Protein 4CHJ (pdb70)

Radius of gyration: 13.92 Å; Cα contacts (8 Å, |Δi|>4): 219; chains: 1; bounding box: 32×35×33 Å

Structure (mmCIF, N/CA/C/O backbone):
data_4CHJ
#
_entry.id   4CHJ
#
_cell.length_a   99.480
_cell.length_b   99.480
_cell.length_c   60.870
_cell.angle_alpha   90.00
_cell.angle_beta   90.00
_cell.angle_gamma   90.00
#
_symmetry.space_group_name_H-M   'I 41 2 2'
#
loop_
_entity.id
_entity.type
_entity.pdbx_description
1 polymer 'IMC SUB-COMPARTMENT PROTEIN ISP3'
2 water water
#
loop_
_atom_site.group_PDB
_atom_site.id
_atom_site.type_symbol
_atom_site.label_atom_id
_atom_site.label_alt_id
_atom_site.label_comp_id
_atom_site.label_asym_id
_atom_site.label_entity_id
_atom_site.label_seq_id
_atom_site.pdbx_PDB_ins_code
_atom_site.Cartn_x
_atom_site.Cartn_y
_atom_site.Cartn_z
_atom_site.occupancy
_atom_site.B_iso_or_equiv
_atom_site.auth_seq_id
_atom_site.auth_comp_id
_atom_site.auth_asym_id
_atom_site.auth_atom_id
_atom_site.pdbx_PDB_model_num
ATOM 1 N N . ALA A 1 12 ? -16.372 18.986 -22.070 1.00 71.05 15 ALA A N 1
ATOM 2 C CA . ALA A 1 12 ? -15.074 19.607 -21.836 1.00 77.48 15 ALA A CA 1
ATOM 3 C C . ALA A 1 12 ? -14.042 18.591 -21.367 1.00 74.44 15 ALA A C 1
ATOM 4 O O . ALA A 1 12 ? -14.332 17.717 -20.564 1.00 71.58 15 ALA A O 1
ATOM 6 N N . ASP A 1 13 ? -12.825 18.734 -21.864 1.00 68.34 16 ASP A N 1
ATOM 7 C CA . ASP A 1 13 ? -11.786 17.759 -21.620 1.00 66.38 16 ASP A CA 1
ATOM 8 C C . ASP A 1 13 ? -11.411 17.651 -20.164 1.00 65.18 16 ASP A C 1
ATOM 9 O O . ASP A 1 13 ? -11.362 18.637 -19.448 1.00 64.88 16 ASP A O 1
ATOM 14 N N . LEU A 1 14 ? -11.147 16.426 -19.739 1.00 67.70 17 LEU A N 1
ATOM 15 C CA . LEU A 1 14 ? -10.459 16.165 -18.500 1.00 63.06 17 LEU A CA 1
ATOM 16 C C . LEU A 1 14 ? -9.021 16.596 -18.702 1.00 70.07 17 LEU A C 1
ATOM 17 O O . LEU A 1 14 ? -8.470 16.424 -19.781 1.00 63.03 17 LEU A O 1
ATOM 22 N N . GLU A 1 15 ? -8.405 17.140 -17.665 1.00 77.23 18 GLU A N 1
ATOM 23 C CA . GLU A 1 15 ? -6.997 17.488 -17.739 1.00 84.60 18 GLU A CA 1
ATOM 24 C C . GLU A 1 15 ? -6.205 16.560 -16.835 1.00 76.85 18 GLU A C 1
ATOM 25 O O . GLU A 1 15 ? -6.539 16.365 -15.674 1.00 71.93 18 GLU A O 1
ATOM 31 N N . ILE A 1 16 ? -5.165 15.964 -17.394 1.00 74.74 19 ILE A N 1
ATOM 32 C CA . ILE A 1 16 ? -4.469 14.902 -16.729 1.00 78.86 19 ILE A CA 1
ATOM 33 C C . ILE A 1 16 ? -3.249 15.507 -16.062 1.00 72.70 19 ILE A C 1
ATOM 34 O O . ILE A 1 16 ? -2.610 16.423 -16.607 1.00 54.98 19 ILE A O 1
ATOM 39 N N . GLY A 1 17 ? -2.923 14.978 -14.897 1.00 75.21 20 GLY A N 1
ATOM 40 C CA . GLY A 1 17 ? -1.814 15.454 -14.111 1.00 77.66 20 GLY A CA 1
ATOM 41 C C . GLY A 1 17 ? -0.514 15.052 -14.752 1.00 82.04 20 GLY A C 1
ATOM 42 O O . GLY A 1 17 ? -0.477 14.205 -15.629 1.00 88.52 20 GLY A O 1
ATOM 43 N N . ARG A 1 18 ? 0.561 15.678 -14.311 1.00 95.82 21 ARG A N 1
ATOM 44 C CA . ARG A 1 18 ? 1.881 15.418 -14.847 1.00 96.94 21 ARG A CA 1
ATOM 45 C C . ARG A 1 18 ? 2.195 13.948 -14.621 1.00 93.61 21 ARG A C 1
ATOM 46 O O . ARG A 1 18 ? 2.811 13.299 -15.456 1.00 108.88 21 ARG A O 1
ATOM 54 N N . GLU A 1 19 ? 1.741 13.422 -13.495 1.00 80.85 22 GLU A N 1
ATOM 55 C CA . GLU A 1 19 ? 1.987 12.038 -13.120 1.00 84.85 22 GLU A CA 1
ATOM 56 C C . GLU A 1 19 ? 1.413 11.058 -14.146 1.00 80.27 22 GLU A C 1
ATOM 57 O O . GLU A 1 19 ? 1.948 9.973 -14.342 1.00 60.53 22 GLU A O 1
ATOM 63 N N . GLY A 1 20 ? 0.299 11.420 -14.768 1.00 73.44 23 GLY A N 1
ATOM 64 C CA . GLY A 1 20 ? -0.333 10.528 -15.714 1.00 66.34 23 GLY A CA 1
ATOM 65 C C . GLY A 1 20 ? -1.636 9.977 -15.190 1.00 70.36 23 GLY A C 1
ATOM 66 O O . GLY A 1 20 ? -2.184 10.479 -14.222 1.00 75.95 23 GLY A O 1
ATOM 67 N N . GLU A 1 21 ? -2.158 8.965 -15.861 1.00 62.79 24 GLU A N 1
ATOM 68 C CA . GLU A 1 21 ? -3.483 8.402 -15.506 1.00 59.52 24 GLU A CA 1
ATOM 69 C C . GLU A 1 21 ? -3.346 7.092 -14.775 1.00 58.11 24 GLU A C 1
ATOM 70 O O . GLU A 1 21 ? -4.321 6.573 -14.245 1.00 57.73 24 GLU A O 1
ATOM 76 N N . VAL A 1 22 ? -2.179 6.481 -14.916 1.00 72.37 25 VAL A N 1
ATOM 77 C CA . VAL A 1 22 ? -1.704 5.480 -13.980 1.00 83.72 25 VAL A CA 1
ATOM 78 C C . VAL A 1 22 ? -0.973 6.182 -12.829 1.00 83.13 25 VAL A C 1
ATOM 79 O O . VAL A 1 22 ? -1.602 6.698 -11.900 1.00 97.40 25 VAL A O 1
ATOM 83 N N . ILE A 1 28 ? -15.205 10.273 -9.941 1.00 87.26 31 ILE A N 1
ATOM 84 C CA . ILE A 1 28 ? -16.448 9.644 -10.399 1.00 87.08 31 ILE A CA 1
ATOM 85 C C . ILE A 1 28 ? -17.510 9.710 -9.307 1.00 87.83 31 ILE A C 1
ATOM 86 O O . ILE A 1 28 ? -17.394 9.078 -8.251 1.00 83.43 31 ILE A O 1
ATOM 91 N N . GLN A 1 29 ? -18.524 10.523 -9.551 1.00 92.80 32 GLN A N 1
ATOM 92 C CA . GLN A 1 29 ? -19.738 10.479 -8.770 1.00 88.97 32 GLN A CA 1
ATOM 93 C C . GLN A 1 29 ? -20.887 10.279 -9.735 1.00 89.01 32 GLN A C 1
ATOM 94 O O . GLN A 1 29 ? -21.384 11.229 -10.354 1.00 96.36 32 GLN A O 1
ATOM 100 N N . VAL A 1 30 ? -21.252 9.026 -9.929 1.00 77.26 33 VAL A N 1
ATOM 101 C CA . VAL A 1 30 ? -22.389 8.713 -10.742 1.00 65.75 33 VAL A CA 1
ATOM 102 C C . VAL A 1 30 ? -23.449 8.066 -9.864 1.00 60.45 33 VAL A C 1
ATOM 103 O O . VAL A 1 30 ? -23.126 7.313 -8.933 1.00 54.46 33 VAL A O 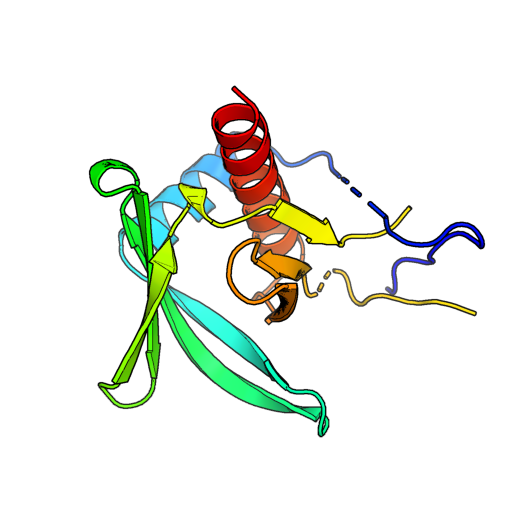1
ATOM 107 N N . SER A 1 31 ? -24.711 8.384 -10.152 1.00 52.63 34 SER A N 1
ATOM 108 C CA . SER A 1 31 ? -25.819 7.884 -9.370 1.00 53.57 34 SER A CA 1
ATOM 109 C C . SER A 1 31 ? -25.911 6.381 -9.549 1.00 53.96 34 SER A C 1
ATOM 110 O O . SER A 1 31 ? -25.527 5.836 -10.604 1.00 55.25 34 SER A O 1
ATOM 113 N N . LYS A 1 32 ? -26.429 5.722 -8.519 1.00 52.58 35 LYS A N 1
ATOM 114 C CA . LYS A 1 32 ? -26.718 4.300 -8.542 1.00 51.73 35 LYS A CA 1
ATOM 115 C C . LYS A 1 32 ? -27.784 3.982 -9.577 1.00 52.62 35 LYS A C 1
ATOM 116 O O . LYS A 1 32 ? -27.728 2.959 -10.236 1.00 51.84 35 LYS A O 1
ATOM 122 N N . GLU A 1 33 ? -28.775 4.851 -9.696 1.00 53.71 36 GLU A N 1
ATOM 123 C CA . GLU A 1 33 ? -29.822 4.650 -10.684 1.00 59.91 36 GLU A CA 1
ATOM 124 C C . GLU A 1 33 ? -29.248 4.690 -12.083 1.00 61.66 36 GLU A C 1
ATOM 125 O O . GLU A 1 33 ? -29.632 3.903 -12.940 1.00 53.12 36 GLU A O 1
ATOM 131 N N . ALA A 1 34 ? -28.338 5.626 -12.313 1.00 56.06 37 ALA A N 1
ATOM 132 C CA . ALA A 1 34 ? -27.693 5.730 -13.606 1.00 56.41 37 ALA A CA 1
ATOM 133 C C . ALA A 1 34 ? -26.867 4.498 -13.909 1.00 50.79 37 ALA A C 1
ATOM 134 O O . ALA A 1 34 ? -26.964 3.945 -14.992 1.00 55.54 37 ALA A O 1
ATOM 136 N N . PHE A 1 35 ? -26.096 4.036 -12.933 1.00 51.68 38 PHE A N 1
ATOM 137 C CA . PHE A 1 35 ? -25.323 2.792 -13.100 1.00 53.61 38 PHE A CA 1
ATOM 138 C C . PHE A 1 35 ? -26.214 1.593 -13.403 1.00 54.83 38 PHE A C 1
ATOM 139 O O . PHE A 1 35 ? -25.881 0.757 -14.266 1.00 54.52 38 PHE A O 1
ATOM 147 N N . ASP A 1 36 ? -27.330 1.490 -12.675 1.00 61.21 39 ASP A N 1
ATOM 148 C CA . ASP A 1 36 ? -28.238 0.342 -12.807 1.00 56.06 39 ASP A CA 1
ATOM 149 C C . ASP A 1 36 ? -28.855 0.290 -14.198 1.00 55.46 39 ASP A C 1
ATOM 150 O O . ASP A 1 36 ? -29.007 -0.795 -14.790 1.00 56.19 39 ASP A O 1
ATOM 155 N N . ASN A 1 37 ? -29.256 1.462 -14.697 1.00 54.52 40 ASN A N 1
ATOM 156 C CA . ASN A 1 37 ? -29.692 1.598 -16.095 1.00 62.67 40 ASN A CA 1
ATOM 157 C C . ASN A 1 37 ? -28.573 1.227 -17.113 1.00 58.03 40 ASN A C 1
ATOM 158 O O . ASN A 1 37 ? -28.749 0.353 -17.960 1.00 58.22 40 ASN A O 1
ATOM 163 N N . TRP A 1 38 ? -27.435 1.907 -17.017 1.00 49.68 41 TRP A N 1
ATOM 164 C CA . TRP A 1 38 ? -26.272 1.525 -17.777 1.00 48.46 41 TRP A CA 1
ATOM 165 C C . TRP A 1 38 ? -26.120 -0.012 -17.763 1.00 49.55 41 TRP A C 1
ATOM 166 O O . TRP A 1 38 ? -26.137 -0.667 -18.823 1.00 47.94 41 TRP A O 1
ATOM 177 N N . MET A 1 39 ? -26.074 -0.599 -16.578 1.00 49.45 42 MET A N 1
ATOM 178 C CA . MET A 1 39 ? -25.783 -2.021 -16.459 1.00 49.93 42 MET A CA 1
ATOM 179 C C . MET A 1 39 ? -26.806 -2.891 -17.181 1.00 49.68 42 MET A C 1
ATOM 180 O O . MET A 1 39 ? -26.452 -3.894 -17.787 1.00 61.85 42 MET A O 1
ATOM 185 N N . ASN A 1 40 ? -28.073 -2.511 -17.106 1.00 59.01 43 ASN A N 1
ATOM 186 C CA . ASN A 1 40 ? -29.147 -3.267 -17.754 1.00 61.43 43 ASN A CA 1
ATOM 187 C C . ASN A 1 40 ? -29.054 -3.236 -19.251 1.00 53.61 43 ASN A C 1
ATOM 188 O O . ASN A 1 40 ? -29.157 -4.270 -19.901 1.00 57.46 43 ASN A O 1
ATOM 193 N N . ARG A 1 41 ? -28.893 -2.034 -19.797 1.00 48.79 44 ARG A N 1
ATOM 194 C CA . ARG A 1 41 ? -28.645 -1.855 -21.232 1.00 52.86 44 ARG A CA 1
ATOM 195 C C . ARG A 1 41 ? -27.521 -2.696 -21.822 1.00 52.49 44 ARG A C 1
ATOM 196 O O . ARG A 1 41 ? -27.701 -3.353 -22.863 1.00 54.57 44 ARG A O 1
ATOM 204 N N . TYR A 1 42 ? -26.362 -2.682 -21.174 1.00 56.60 45 TYR A N 1
ATOM 205 C CA . TYR A 1 42 ? -25.173 -3.331 -21.755 1.00 53.12 45 TYR A CA 1
ATOM 206 C C . TYR A 1 42 ? -25.118 -4.826 -21.469 1.00 56.86 45 TYR A C 1
ATOM 207 O O . TYR A 1 42 ? -24.520 -5.591 -22.235 1.00 59.52 45 TYR A O 1
ATOM 216 N N . GLU A 1 43 ? -25.785 -5.254 -20.399 1.00 59.45 46 GLU A N 1
ATOM 217 C CA . GLU A 1 43 ? -26.060 -6.680 -20.203 1.00 60.98 46 GLU A CA 1
ATOM 218 C C . GLU A 1 43 ? -26.959 -7.194 -21.327 1.00 58.32 46 GLU A C 1
ATOM 219 O O . GLU A 1 43 ? -26.785 -8.320 -21.815 1.00 54.18 46 GLU A O 1
ATOM 225 N N . ALA A 1 44 ? -27.894 -6.346 -21.760 1.00 56.00 47 ALA A N 1
ATOM 226 C CA . ALA A 1 44 ? -28.714 -6.635 -22.939 1.00 58.64 47 ALA A CA 1
ATOM 227 C C . ALA A 1 44 ? -27.891 -6.551 -24.224 1.00 60.12 47 ALA A C 1
ATOM 228 O O . ALA A 1 44 ? -28.184 -7.226 -25.207 1.00 61.98 47 ALA A O 1
ATOM 230 N N . GLY A 1 45 ? -26.864 -5.717 -24.215 1.00 61.45 48 GLY A N 1
ATOM 231 C CA . GLY A 1 45 ? -26.150 -5.408 -25.435 1.00 58.84 48 GLY A CA 1
ATOM 232 C C . GLY A 1 45 ? -26.530 -4.032 -25.905 1.00 59.82 48 GLY A C 1
ATOM 233 O O . GLY A 1 45 ? -27.690 -3.758 -26.189 1.00 67.02 48 GLY A O 1
ATOM 234 N N . ASP A 1 46 ? -25.561 -3.135 -25.949 1.00 62.74 49 ASP A N 1
ATOM 235 C CA . ASP A 1 46 ? -25.838 -1.779 -26.409 1.00 62.26 49 ASP A CA 1
ATOM 236 C C . ASP A 1 46 ? -24.597 -1.194 -27.095 1.00 62.43 49 ASP A C 1
ATOM 237 O O . ASP A 1 46 ? -23.505 -1.766 -27.028 1.00 57.58 49 ASP A O 1
ATOM 242 N N . THR A 1 47 ? -24.809 -0.082 -27.791 1.00 66.87 50 THR A N 1
ATOM 243 C CA . THR A 1 47 ? -23.900 0.424 -28.797 1.00 63.58 50 THR A CA 1
ATOM 244 C C . THR A 1 47 ? -22.857 1.343 -28.146 1.00 67.36 50 THR A C 1
ATOM 245 O O . THR A 1 47 ? -23.183 2.098 -27.215 1.00 63.08 50 THR A O 1
ATOM 249 N N . MET A 1 48 ? -21.597 1.203 -28.584 1.00 53.99 51 MET A N 1
ATOM 250 C CA . MET A 1 48 ? -20.525 2.156 -28.276 1.00 53.55 51 MET A CA 1
ATOM 251 C C . MET A 1 48 ? -19.509 2.172 -29.432 1.00 54.65 51 MET A C 1
ATOM 252 O O . MET A 1 48 ? -19.763 1.592 -30.496 1.00 53.86 51 MET A O 1
ATOM 257 N N . GLU A 1 49 ? -18.394 2.873 -29.243 1.00 52.56 52 GLU A N 1
ATOM 258 C CA . GLU A 1 49 ? -17.328 2.931 -30.259 1.00 48.19 52 GLU A CA 1
ATOM 259 C C . GLU A 1 49 ? -15.996 2.505 -29.690 1.00 50.44 52 GLU A C 1
ATOM 260 O O . GLU A 1 49 ? -15.614 2.928 -28.602 1.00 49.73 52 GLU A O 1
ATOM 266 N N . VAL A 1 50 ? -15.237 1.764 -30.486 1.00 53.83 53 VAL A N 1
ATOM 267 C CA . VAL A 1 50 ? -13.868 1.436 -30.138 1.00 48.28 53 VAL A CA 1
ATOM 268 C C . VAL A 1 50 ? -12.917 2.356 -30.894 1.00 53.46 53 VAL A C 1
ATOM 269 O O . VAL A 1 50 ? -12.937 2.409 -32.118 1.00 50.98 53 VAL A O 1
ATOM 273 N N . LEU A 1 51 ? -12.100 3.092 -30.149 1.00 50.32 54 LEU A N 1
ATOM 274 C CA . LEU A 1 51 ? -11.080 3.960 -30.723 1.00 52.27 54 LEU A CA 1
ATOM 275 C C . LEU A 1 51 ? -9.859 3.185 -31.192 1.00 45.39 54 LEU A C 1
ATOM 276 O O . LEU A 1 51 ? -9.510 2.160 -30.617 1.00 45.90 54 LEU A O 1
ATOM 281 N N . PHE A 1 52 ? -9.196 3.697 -32.219 1.00 43.89 55 PHE A N 1
ATOM 282 C CA . PHE A 1 52 ? -7.981 3.075 -32.723 1.00 36.74 55 PHE A CA 1
ATOM 283 C C . PHE A 1 52 ? -6.857 4.091 -32.814 1.00 33.24 55 PHE A C 1
ATOM 284 O O . PHE A 1 52 ? -7.094 5.276 -33.001 1.00 35.87 55 PHE A O 1
ATOM 292 N N . PRO A 1 53 ? -5.626 3.602 -32.787 1.00 36.07 56 PRO A N 1
ATOM 293 C CA . PRO A 1 53 ? -4.441 4.463 -32.755 1.00 37.06 56 PRO A CA 1
ATOM 294 C C . PRO A 1 53 ? -4.341 5.382 -33.970 1.00 37.05 56 PRO A C 1
ATOM 295 O O . PRO A 1 53 ? -3.909 6.518 -33.818 1.00 45.47 56 PRO A O 1
ATOM 299 N N . ASP A 1 54 ? -4.727 4.905 -35.147 1.00 38.78 57 ASP A N 1
ATOM 300 C CA . ASP A 1 54 ? -4.705 5.734 -36.352 1.00 39.34 57 ASP A CA 1
ATOM 301 C C . ASP A 1 54 ? -5.796 6.803 -36.294 1.00 42.19 57 ASP A C 1
ATOM 302 O O . ASP A 1 54 ? -5.851 7.700 -37.125 1.00 36.52 57 ASP A O 1
ATOM 307 N N . GLY A 1 55 ? -6.665 6.679 -35.299 1.00 44.88 58 GLY A N 1
ATOM 308 C CA . GLY A 1 55 ? -7.677 7.675 -35.010 1.00 40.48 58 GLY A CA 1
ATOM 309 C C . GLY A 1 55 ? -9.051 7.461 -35.597 1.00 41.00 58 GLY A C 1
ATOM 310 O O . GLY A 1 55 ? -9.953 8.249 -35.354 1.00 40.99 58 GLY A O 1
ATOM 311 N N . HIS A 1 56 ? -9.219 6.397 -36.365 1.00 39.73 59 HIS A N 1
ATOM 312 C CA . HIS A 1 56 ? -10.548 5.973 -36.773 1.00 42.92 59 HIS A CA 1
ATOM 313 C C . HIS A 1 56 ? -11.229 5.142 -35.680 1.00 43.82 59 HIS A C 1
ATOM 314 O O . HIS A 1 56 ? -10.576 4.633 -34.777 1.00 41.34 59 HIS A O 1
ATOM 321 N N . ARG A 1 57 ? -12.547 5.033 -35.769 1.00 46.64 60 ARG A N 1
ATOM 322 C CA . ARG A 1 57 ? -13.347 4.284 -34.840 1.00 52.91 60 ARG A CA 1
ATOM 323 C C . ARG A 1 57 ? -14.222 3.312 -35.573 1.00 51.27 60 ARG A C 1
ATOM 324 O O . ARG A 1 57 ? -14.418 3.430 -36.780 1.00 45.37 60 ARG A O 1
ATOM 332 N N . ILE A 1 58 ? -14.748 2.352 -34.827 1.00 47.55 61 ILE A N 1
ATOM 333 C CA . ILE A 1 58 ? -15.794 1.489 -35.310 1.00 55.32 61 ILE A CA 1
ATOM 334 C C . ILE A 1 58 ? -16.909 1.450 -34.282 1.00 59.51 61 ILE A C 1
ATOM 335 O O . ILE A 1 58 ? -16.643 1.236 -33.085 1.00 57.24 61 ILE A O 1
ATOM 340 N N . GLU A 1 59 ? -18.150 1.616 -34.752 1.00 58.70 62 GLU A N 1
ATOM 341 C CA . GLU A 1 59 ? -19.339 1.372 -33.939 1.00 54.79 62 GLU A CA 1
ATOM 342 C C . GLU A 1 59 ? -19.505 -0.111 -33.669 1.00 55.39 62 GLU A C 1
ATOM 343 O O . GLU A 1 59 ? -19.607 -0.902 -34.603 1.00 52.66 62 GLU A O 1
ATOM 349 N N . CYS A 1 60 ? -19.501 -0.480 -32.388 1.00 53.09 63 CYS A N 1
ATOM 350 C CA . CYS A 1 60 ? -19.694 -1.873 -31.957 1.00 54.25 63 CYS A CA 1
ATOM 351 C C . CYS A 1 60 ? -20.912 -2.029 -31.052 1.00 52.02 63 CYS A C 1
ATOM 352 O O . CYS A 1 60 ? -21.498 -1.043 -30.579 1.00 50.95 63 CYS A O 1
ATOM 355 N N . ASN A 1 61 ? -21.235 -3.286 -30.772 1.00 50.92 64 ASN A N 1
ATOM 356 C CA . ASN A 1 61 ? -22.180 -3.636 -29.735 1.00 56.27 64 ASN A CA 1
ATOM 357 C C . ASN A 1 61 ? -21.391 -4.263 -28.641 1.00 57.73 64 ASN A C 1
ATOM 358 O O . ASN A 1 61 ? -20.541 -5.115 -28.892 1.00 53.75 64 ASN A O 1
ATOM 363 N N . LEU A 1 62 ? -21.663 -3.826 -27.425 1.00 52.08 65 LEU A N 1
ATOM 364 C CA . LEU A 1 62 ? -20.945 -4.291 -26.270 1.00 51.75 65 LEU A CA 1
ATOM 365 C C . LEU A 1 62 ? -21.957 -4.974 -25.395 1.00 48.87 65 LEU A C 1
ATOM 366 O O . LEU A 1 62 ? -22.932 -4.364 -24.991 1.00 47.12 65 LEU A O 1
ATOM 371 N N . LYS A 1 63 ? -21.703 -6.237 -25.098 1.00 52.85 66 LYS A N 1
ATOM 372 C CA . LYS A 1 63 ? -22.588 -7.032 -24.316 1.00 54.15 66 LYS A CA 1
ATOM 373 C C . LYS A 1 63 ? -21.831 -7.597 -23.134 1.00 54.60 66 LYS A C 1
ATOM 374 O O . LYS A 1 63 ? -20.834 -8.307 -23.295 1.00 52.15 66 LYS A O 1
ATOM 380 N N . ILE A 1 64 ? -22.307 -7.286 -21.939 1.00 57.30 67 ILE A N 1
ATOM 381 C CA . ILE A 1 64 ? -21.639 -7.729 -20.732 1.00 57.50 67 ILE A CA 1
ATOM 382 C C . ILE A 1 64 ? -22.357 -8.961 -20.195 1.00 64.39 67 ILE A C 1
ATOM 383 O O . ILE A 1 64 ? -23.573 -8.939 -19.989 1.00 75.66 67 ILE A O 1
ATOM 388 N N . ASP A 1 65 ? -21.609 -10.035 -19.973 1.00 66.30 68 ASP A N 1
ATOM 389 C CA . ASP A 1 65 ? -22.134 -11.165 -19.228 1.00 67.89 68 ASP A CA 1
ATOM 390 C C . ASP A 1 65 ? -21.351 -11.268 -17.928 1.00 71.36 68 ASP A C 1
ATOM 391 O O . ASP A 1 65 ? -20.226 -11.762 -17.910 1.00 72.59 68 ASP A O 1
ATOM 396 N N . ARG A 1 66 ? -21.972 -10.784 -16.862 1.00 74.25 69 ARG A N 1
ATOM 397 C CA . ARG A 1 66 ? -21.379 -10.832 -15.547 1.00 78.78 69 ARG A CA 1
ATOM 398 C C . ARG A 1 66 ? -21.175 -12.258 -15.062 1.00 80.33 69 ARG A C 1
ATOM 399 O O . ARG A 1 66 ? -20.135 -12.555 -14.477 1.00 71.13 69 ARG A O 1
ATOM 407 N N . PRO A 1 67 ? -22.131 -13.158 -15.291 1.00 77.03 70 PRO A N 1
ATOM 408 C CA . PRO A 1 67 ? -21.882 -14.508 -14.753 1.00 80.69 70 PRO A CA 1
ATOM 409 C C . PRO A 1 67 ? -20.676 -15.170 -15.400 1.00 78.27 70 PRO A C 1
ATOM 410 O O . PRO A 1 67 ? -19.911 -15.850 -14.719 1.00 78.94 70 PRO A O 1
ATOM 414 N N . LYS A 1 68 ? -20.520 -14.984 -16.705 1.00 76.13 71 LYS A N 1
ATOM 415 C CA . LYS A 1 68 ? -19.459 -15.650 -17.447 1.00 81.13 71 LYS A CA 1
ATOM 416 C C . LYS A 1 68 ? -18.122 -14.909 -17.387 1.00 73.96 71 LYS A C 1
ATOM 417 O O . LYS A 1 68 ? -17.155 -15.325 -18.009 1.00 65.31 71 LYS A O 1
ATOM 423 N N . ASN A 1 69 ? -18.088 -13.799 -16.659 1.00 71.09 72 ASN A N 1
ATOM 424 C CA . ASN A 1 69 ? -16.922 -12.924 -16.619 1.00 73.87 72 ASN A CA 1
ATOM 425 C C . ASN A 1 69 ? -16.315 -12.640 -17.997 1.00 71.62 72 ASN A C 1
ATOM 426 O O . ASN A 1 69 ? -15.085 -12.657 -18.175 1.00 70.45 72 ASN A O 1
ATOM 431 N N . PHE A 1 70 ? -17.179 -12.337 -18.964 1.00 66.39 73 PHE A N 1
ATOM 432 C CA . PHE A 1 70 ? -16.719 -11.812 -20.244 1.00 68.50 73 PHE A CA 1
ATOM 433 C C . PHE A 1 70 ? -17.572 -10.661 -20.739 1.00 63.18 73 PHE A C 1
ATOM 434 O O . PHE A 1 70 ? -18.713 -10.470 -20.330 1.00 63.84 73 PHE A O 1
ATOM 442 N N . MET A 1 71 ? -16.978 -9.816 -21.560 1.00 63.99 74 MET A N 1
ATOM 443 C CA . MET A 1 71 ? -17.738 -8.816 -22.273 1.00 54.58 74 MET A CA 1
ATOM 444 C C . MET A 1 71 ? -17.380 -8.931 -23.730 1.00 60.85 74 MET A C 1
ATOM 445 O O . MET A 1 71 ? -16.220 -9.048 -24.081 1.00 58.41 74 MET A O 1
ATOM 450 N N . ASN A 1 72 ? -18.393 -8.931 -24.577 1.00 67.13 75 ASN A N 1
ATOM 451 C CA . ASN A 1 72 ? -18.193 -9.230 -25.974 1.00 66.09 75 ASN A CA 1
ATOM 452 C C . ASN A 1 72 ? -18.397 -8.032 -26.847 1.00 65.87 75 ASN A C 1
ATOM 453 O O . ASN A 1 72 ? -19.409 -7.359 -26.760 1.00 64.60 75 ASN A O 1
ATOM 458 N N . LEU A 1 73 ? -17.432 -7.785 -27.714 1.00 67.39 76 LEU A N 1
ATOM 459 C CA . LEU A 1 73 ? -17.562 -6.733 -28.686 1.00 71.92 76 LEU A CA 1
ATOM 460 C C . LEU A 1 73 ? -18.051 -7.391 -29.947 1.00 74.72 76 LEU A C 1
ATOM 461 O O . LEU A 1 73 ? -17.452 -8.343 -30.431 1.00 68.60 76 LEU A O 1
ATOM 466 N N . THR A 1 74 ? -19.151 -6.887 -30.477 1.00 74.54 77 THR A N 1
ATOM 467 C CA . THR A 1 74 ? -19.638 -7.377 -31.748 1.00 72.73 77 THR A CA 1
ATOM 468 C C . THR A 1 74 ? -19.527 -6.294 -32.780 1.00 77.49 77 THR A C 1
ATOM 469 O O . THR A 1 74 ? -20.044 -5.190 -32.596 1.00 63.61 77 THR A O 1
ATOM 473 N N . PHE A 1 75 ? -18.746 -6.592 -33.813 1.00 82.83 78 PHE A N 1
ATOM 474 C CA . PHE A 1 75 ? -18.627 -5.767 -34.999 1.00 86.61 78 PHE A CA 1
ATOM 475 C C . PHE A 1 75 ? -18.709 -6.659 -36.240 1.00 99.58 78 PHE A C 1
ATOM 476 O O . PHE A 1 75 ? -17.914 -7.577 -36.403 1.00 97.76 78 PHE A O 1
ATOM 484 N N . ASN A 1 76 ? -19.667 -6.393 -37.115 1.00 105.09 79 ASN A N 1
ATOM 485 C CA . ASN A 1 76 ? -19.779 -7.147 -38.357 1.00 107.18 79 ASN A CA 1
ATOM 486 C C . ASN A 1 76 ? -19.825 -8.645 -38.116 1.00 110.48 79 ASN A C 1
ATOM 487 O O . ASN A 1 76 ? -19.214 -9.416 -38.846 1.00 103.03 79 ASN A O 1
ATOM 492 N N . GLN A 1 77 ? -20.525 -9.055 -37.070 1.00 120.49 80 GLN A N 1
ATOM 493 C CA . GLN A 1 77 ? -20.706 -10.469 -36.793 1.00 122.04 80 GLN A CA 1
ATOM 494 C C . GLN A 1 77 ? -19.420 -11.055 -36.240 1.00 113.89 80 GLN A C 1
ATOM 495 O O . GLN A 1 77 ? -19.308 -12.261 -36.048 1.00 114.68 80 GLN A O 1
ATOM 501 N N . LYS A 1 78 ? -18.458 -10.187 -35.963 1.00 104.03 81 LYS A N 1
ATOM 502 C CA . LYS A 1 78 ? -17.181 -10.609 -35.426 1.00 101.22 81 LYS A CA 1
ATOM 503 C C . LYS A 1 78 ? -17.191 -10.194 -33.977 1.00 93.16 81 LYS A C 1
ATOM 504 O O . LYS A 1 78 ? -17.547 -9.066 -33.657 1.00 85.95 81 LYS A O 1
ATOM 510 N N . VAL A 1 79 ? -16.829 -11.111 -33.095 1.00 79.84 82 VAL A N 1
ATOM 511 C CA . VAL A 1 79 ? -16.834 -10.782 -31.692 1.00 76.23 82 VAL A CA 1
ATOM 512 C C . VAL A 1 79 ? -15.464 -10.885 -31.037 1.00 82.40 82 VAL A C 1
ATOM 513 O O . VAL A 1 79 ? -14.950 -11.975 -30.828 1.00 83.41 82 VAL A O 1
ATOM 517 N N . ARG A 1 80 ? -14.905 -9.746 -30.650 1.00 69.93 83 ARG A N 1
ATOM 518 C CA . ARG A 1 80 ? -13.762 -9.745 -29.757 1.00 72.54 83 ARG A CA 1
ATOM 519 C C . ARG A 1 80 ? -14.261 -9.877 -28.302 1.00 71.01 83 ARG A C 1
ATOM 520 O O . ARG A 1 80 ? -14.937 -8.997 -27.788 1.00 66.38 83 ARG A O 1
ATOM 528 N N . PRO A 1 81 ? -13.996 -11.031 -27.669 1.00 71.90 84 PRO A N 1
ATOM 529 C CA . PRO A 1 81 ? -14.375 -11.247 -26.291 1.00 70.44 84 PRO A CA 1
ATOM 530 C C . PRO A 1 81 ? -13.270 -10.854 -25.345 1.00 66.23 84 PRO A C 1
ATOM 531 O O . PRO A 1 81 ? -12.109 -11.202 -25.561 1.00 71.96 84 PRO A O 1
ATOM 535 N N . ILE A 1 82 ? -13.647 -10.180 -24.278 1.00 57.94 85 ILE A N 1
ATOM 536 C CA . ILE A 1 82 ? -12.711 -9.712 -23.309 1.00 51.92 85 ILE A CA 1
ATOM 537 C C . ILE A 1 82 ? -13.100 -10.352 -22.009 1.00 53.92 85 ILE A C 1
ATOM 538 O O . ILE A 1 82 ? -14.253 -10.330 -21.630 1.00 55.86 85 ILE A O 1
ATOM 543 N N . GLN A 1 83 ? -12.116 -10.910 -21.322 1.00 59.18 86 GLN A N 1
ATOM 544 C CA . GLN A 1 83 ? -12.334 -11.482 -20.011 1.00 66.19 86 GLN A CA 1
ATOM 545 C C . GLN A 1 83 ? -12.255 -10.401 -18.955 1.00 62.09 86 GLN A C 1
ATOM 546 O O . GLN A 1 83 ? -11.310 -9.629 -18.918 1.00 55.04 86 GLN A O 1
ATOM 552 N N . LEU A 1 84 ? -13.261 -10.371 -18.089 1.00 57.72 87 LEU A N 1
ATOM 553 C CA . LEU A 1 84 ? -13.345 -9.405 -17.004 1.00 55.14 87 LEU A CA 1
ATOM 554 C C . LEU A 1 84 ? -12.170 -9.600 -16.064 1.00 54.78 87 LEU A C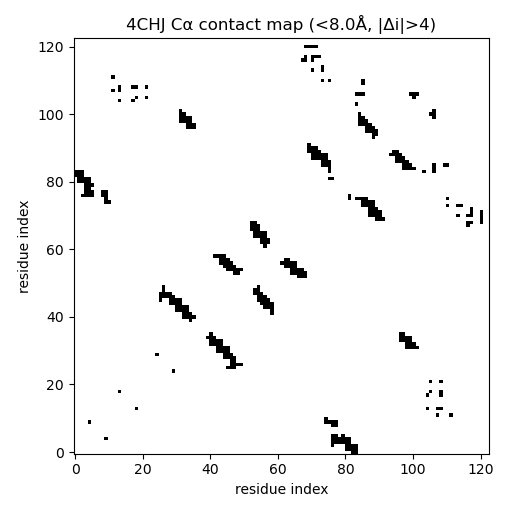 1
ATOM 555 O O . LEU A 1 84 ? -11.644 -8.649 -15.493 1.00 54.57 87 LEU A O 1
ATOM 560 N N . ASP A 1 85 ? -11.760 -10.852 -15.934 1.00 50.54 88 ASP A N 1
ATOM 561 C CA . ASP A 1 85 ? -10.619 -11.225 -15.119 1.00 53.28 88 ASP A CA 1
ATOM 562 C C . ASP A 1 85 ? -9.380 -10.561 -15.691 1.00 56.53 88 ASP A C 1
ATOM 563 O O . ASP A 1 85 ? -8.486 -10.147 -14.963 1.00 60.05 88 ASP A O 1
ATOM 568 N N . ASP A 1 86 ? -9.332 -10.490 -17.013 1.00 56.55 89 ASP A N 1
ATOM 569 C CA . ASP A 1 86 ? -8.202 -9.900 -17.723 1.00 63.10 89 ASP A CA 1
ATOM 570 C C . ASP A 1 86 ? -7.934 -8.422 -17.426 1.00 60.44 89 ASP A C 1
ATOM 571 O O . ASP A 1 86 ? -6.787 -7.997 -17.422 1.00 67.33 89 ASP A O 1
ATOM 576 N N . ILE A 1 87 ? -8.981 -7.646 -17.160 1.00 55.95 90 ILE A N 1
ATOM 577 C CA . ILE A 1 87 ? -8.828 -6.200 -17.054 1.00 52.27 90 ILE A CA 1
ATOM 578 C C . ILE A 1 87 ? -7.865 -5.850 -15.936 1.00 51.40 90 ILE A C 1
ATOM 579 O O . ILE A 1 87 ? -8.027 -6.298 -14.812 1.00 49.56 90 ILE A O 1
ATOM 584 N N . ALA A 1 88 ? -6.879 -5.016 -16.243 1.00 51.77 91 ALA A N 1
ATOM 585 C CA . ALA A 1 88 ? -5.858 -4.672 -15.263 1.00 50.41 91 ALA A CA 1
ATOM 586 C C . ALA A 1 88 ? -5.886 -3.216 -14.818 1.00 51.08 91 ALA A C 1
ATOM 587 O O . ALA A 1 88 ? -5.507 -2.898 -13.696 1.00 49.49 91 ALA A O 1
ATOM 589 N N . ALA A 1 89 ? -6.326 -2.333 -15.703 1.00 50.65 92 ALA A N 1
ATOM 590 C CA . ALA A 1 89 ? -6.346 -0.914 -15.391 1.00 51.01 92 ALA A CA 1
ATOM 591 C C . ALA A 1 89 ? -7.441 -0.165 -16.128 1.00 48.46 92 ALA A C 1
ATOM 592 O O . ALA A 1 89 ? -7.886 -0.579 -17.190 1.00 49.59 92 ALA A O 1
ATOM 594 N N . VAL A 1 90 ? -7.850 0.955 -15.551 1.00 54.14 93 VAL A N 1
ATOM 595 C CA . VAL A 1 90 ? -8.793 1.856 -16.170 1.00 51.28 93 VAL A CA 1
ATOM 596 C C . VAL A 1 90 ? -8.124 3.213 -16.258 1.00 47.37 93 VAL A C 1
ATOM 597 O O . VAL A 1 90 ? -7.540 3.681 -15.293 1.00 45.66 93 VAL A O 1
ATOM 601 N N . LEU A 1 91 ? -8.161 3.837 -17.425 1.00 47.51 94 LEU A N 1
ATOM 602 C CA . LEU A 1 91 ? -7.541 5.141 -17.552 1.00 49.62 94 LEU A CA 1
ATOM 603 C C . LEU A 1 91 ? -8.589 6.209 -17.780 1.00 48.88 94 LEU A C 1
ATOM 604 O O . LEU A 1 91 ? -9.219 6.254 -18.823 1.00 43.27 94 LEU A O 1
ATOM 609 N N . TYR A 1 92 ? -8.763 7.065 -16.782 1.00 44.08 95 TYR A N 1
ATOM 610 C CA . TYR A 1 92 ? -9.773 8.103 -16.835 1.00 47.47 95 TYR A CA 1
ATOM 611 C C . TYR A 1 92 ? -9.454 9.305 -15.958 1.00 49.87 95 TYR A C 1
ATOM 612 O O . TYR A 1 92 ? -10.090 9.509 -14.939 1.00 49.63 95 TYR A O 1
ATOM 621 N N . GLY A 1 93 ? -8.474 10.101 -16.349 1.00 51.64 96 GLY A N 1
ATOM 622 C CA . GLY A 1 93 ? -8.167 11.318 -15.628 1.00 53.09 96 GLY A CA 1
ATOM 623 C C . GLY A 1 93 ? -7.300 11.155 -14.395 1.00 54.89 96 GLY A C 1
ATOM 624 O O . GLY A 1 93 ? -6.889 10.058 -14.048 1.00 45.44 96 GLY A O 1
ATOM 625 N N . SER A 1 94 ? -7.045 12.273 -13.726 1.00 53.86 97 SER A N 1
ATOM 626 C CA . SER A 1 94 ? -6.160 12.321 -12.556 1.00 67.85 97 SER A CA 1
ATOM 627 C C . SER A 1 94 ? -6.951 12.742 -11.325 1.00 62.35 97 SER A C 1
ATOM 628 O O . SER A 1 94 ? -8.168 12.694 -11.341 1.00 70.93 97 SER A O 1
ATOM 631 N N . LYS A 1 105 ? 0.251 19.689 -21.989 1.00 76.59 108 LYS A N 1
ATOM 632 C CA . LYS A 1 105 ? -1.195 19.634 -21.811 1.00 85.78 108 LYS A CA 1
ATOM 633 C C . LYS A 1 105 ? -1.779 18.267 -22.176 1.00 81.79 108 LYS A C 1
ATOM 634 O O . LYS A 1 105 ? -1.981 17.969 -23.348 1.00 64.91 108 LYS A O 1
ATOM 640 N N . MET A 1 106 ? -2.119 17.471 -21.166 1.00 71.16 109 MET A N 1
ATOM 641 C CA . MET A 1 106 ? -2.720 16.160 -21.394 1.00 62.28 109 MET A CA 1
ATOM 642 C C . MET A 1 106 ? -4.231 16.202 -21.165 1.00 52.80 109 MET A C 1
ATOM 643 O O . MET A 1 106 ? -4.688 16.638 -20.119 1.00 53.90 109 MET A O 1
ATOM 648 N N . LEU A 1 107 ? -4.997 15.750 -22.155 1.00 54.28 110 LEU A N 1
ATOM 649 C CA . LEU A 1 107 ? -6.454 15.850 -22.122 1.00 46.17 110 LEU A CA 1
ATOM 650 C C . LEU A 1 107 ? -7.170 14.552 -22.479 1.00 51.60 110 LEU A C 1
ATOM 651 O O . LEU A 1 107 ? -6.693 13.772 -23.295 1.00 49.54 110 LEU A O 1
ATOM 656 N N . ARG A 1 108 ? -8.325 14.331 -21.862 1.00 50.44 111 ARG A N 1
ATOM 657 C CA . ARG A 1 108 ? -9.224 13.259 -22.265 1.00 48.17 111 ARG A CA 1
ATOM 658 C C . ARG A 1 108 ? -10.663 13.748 -22.410 1.00 42.34 111 ARG A C 1
ATOM 659 O O . ARG A 1 108 ? -11.191 14.382 -21.507 1.00 44.13 111 ARG A O 1
ATOM 667 N N . ASN A 1 109 ? -11.312 13.430 -23.524 1.00 46.94 112 ASN A N 1
ATOM 668 C CA . ASN A 1 109 ? -12.739 13.670 -23.639 1.00 46.20 112 ASN A CA 1
ATOM 669 C C . ASN A 1 109 ? -13.400 12.715 -22.675 1.00 48.53 112 ASN A C 1
ATOM 670 O O . ASN A 1 109 ? -13.053 11.546 -22.640 1.00 49.17 112 ASN A O 1
ATOM 675 N N . PRO A 1 110 ? -14.369 13.235 -21.938 1.00 54.70 113 PRO A N 1
ATOM 676 C CA . PRO A 1 110 ? -15.046 12.553 -20.836 1.00 54.40 113 PRO A CA 1
ATOM 677 C C . PRO A 1 110 ? -15.785 11.314 -21.295 1.00 51.41 113 PRO A C 1
ATOM 678 O O . PRO A 1 110 ? -15.967 10.386 -20.526 1.00 53.65 113 PRO A O 1
ATOM 689 N N . VAL A 1 112 ? -14.673 9.234 -23.377 1.00 41.73 115 VAL A N 1
ATOM 690 C CA . VAL A 1 112 ? -13.755 8.168 -23.759 1.00 43.48 115 VAL A CA 1
ATOM 691 C C . VAL A 1 112 ? -13.007 7.542 -22.583 1.00 42.90 115 VAL A C 1
ATOM 692 O O . VAL A 1 112 ? -12.340 8.218 -21.823 1.00 43.10 115 VAL A O 1
ATOM 696 N N . VAL A 1 113 ? -13.123 6.227 -22.476 1.00 42.22 116 VAL A N 1
ATOM 697 C CA . VAL A 1 113 ? -12.502 5.464 -21.412 1.00 40.91 116 VAL A CA 1
ATOM 698 C C . VAL A 1 113 ? -11.495 4.483 -21.972 1.00 38.49 116 VAL A C 1
ATOM 699 O O . VAL A 1 113 ? -11.797 3.726 -22.878 1.00 39.45 116 VAL A O 1
ATOM 703 N N . GLY A 1 114 ? -10.302 4.488 -21.403 1.00 36.61 117 GLY A N 1
ATOM 704 C CA . GLY A 1 114 ? -9.244 3.603 -21.827 1.00 34.73 117 GLY A CA 1
ATOM 705 C C . GLY A 1 114 ? -8.990 2.587 -20.746 1.00 35.51 117 GLY A C 1
ATOM 706 O O . GLY A 1 114 ? -9.167 2.877 -19.580 1.00 40.18 117 GLY A O 1
ATOM 707 N N . PHE A 1 115 ? -8.615 1.381 -21.132 1.00 35.57 118 PHE A N 1
ATOM 708 C CA . PHE A 1 115 ? -8.312 0.355 -20.155 1.00 43.62 118 PHE A CA 1
ATOM 709 C C . PHE A 1 115 ? -7.268 -0.582 -20.713 1.00 46.60 118 PHE A C 1
ATOM 710 O O . PHE A 1 115 ? -7.030 -0.632 -21.920 1.00 46.04 118 PHE A O 1
ATOM 718 N N . ARG A 1 116 ? -6.565 -1.248 -19.819 1.00 52.10 119 ARG A N 1
ATOM 719 C CA . ARG A 1 116 ? -5.488 -2.095 -20.227 1.00 47.57 119 ARG A CA 1
ATOM 720 C C . ARG A 1 116 ? -5.766 -3.550 -19.839 1.00 49.24 119 ARG A C 1
ATOM 721 O O . ARG A 1 116 ? -6.283 -3.827 -18.741 1.00 44.93 119 ARG A O 1
ATOM 729 N N . LEU A 1 117 ? -5.417 -4.465 -20.748 1.00 49.39 120 LEU A N 1
ATOM 730 C CA . LEU A 1 117 ? -5.519 -5.897 -20.516 1.00 42.31 120 LEU A CA 1
ATOM 731 C C . LEU A 1 117 ? -4.182 -6.496 -20.039 1.00 42.93 120 LEU A C 1
ATOM 732 O O . LEU A 1 117 ? -3.120 -6.195 -20.591 1.00 45.39 120 LEU A O 1
ATOM 737 N N . ALA A 1 118 ? -4.271 -7.392 -19.054 1.00 41.12 121 ALA A N 1
ATOM 738 C CA . ALA A 1 118 ? -3.126 -8.018 -18.412 1.00 45.98 121 ALA A CA 1
ATOM 739 C C . ALA A 1 118 ? -2.416 -8.960 -19.356 1.00 51.36 121 ALA A C 1
ATOM 740 O O . ALA A 1 118 ? -1.185 -9.090 -19.304 1.00 55.72 121 ALA A O 1
ATOM 742 N N . SER A 1 119 ? -3.201 -9.630 -20.198 1.00 53.85 122 SER A N 1
ATOM 743 C CA . SER A 1 119 ? -2.709 -10.719 -21.046 1.00 60.95 122 SER A CA 1
ATOM 744 C C . SER A 1 119 ? -1.882 -10.193 -22.195 1.00 58.52 122 SER A C 1
ATOM 745 O O . SER A 1 119 ? -0.820 -10.725 -22.505 1.00 58.79 122 SER A O 1
ATOM 748 N N . SER A 1 120 ? -2.424 -9.189 -22.876 1.00 58.11 123 SER A N 1
ATOM 749 C CA . SER A 1 120 ? -1.757 -8.565 -24.004 1.00 54.15 123 SER A CA 1
ATOM 750 C C . SER A 1 120 ? -0.860 -7.421 -23.578 1.00 43.94 123 SER A C 1
ATOM 751 O O . SER A 1 120 ? 0.014 -7.019 -24.322 1.00 48.26 123 SER A O 1
ATOM 754 N N . GLY A 1 121 ? -1.121 -6.866 -22.408 1.00 44.05 124 GLY A N 1
ATOM 755 C CA . GLY A 1 121 ? -0.501 -5.604 -21.999 1.00 45.54 124 GLY A CA 1
ATOM 756 C C . GLY A 1 121 ? -0.949 -4.408 -22.828 1.00 47.41 124 GLY A C 1
ATOM 757 O O . GLY A 1 121 ? -0.345 -3.328 -22.762 1.00 47.25 124 GLY A O 1
ATOM 758 N N . ARG A 1 122 ? -1.975 -4.608 -23.645 1.00 50.10 125 ARG A N 1
ATOM 759 C CA . ARG A 1 122 ? -2.507 -3.561 -24.517 1.00 54.22 125 ARG A CA 1
ATOM 760 C C . ARG A 1 122 ? -3.574 -2.648 -23.906 1.00 57.67 125 ARG A C 1
ATOM 761 O O . ARG A 1 122 ? -4.272 -3.017 -22.966 1.00 48.95 125 ARG A O 1
ATOM 769 N N . ALA A 1 123 ? -3.694 -1.458 -24.480 1.00 52.31 126 ALA A N 1
ATOM 770 C CA . ALA A 1 123 ? -4.651 -0.456 -24.04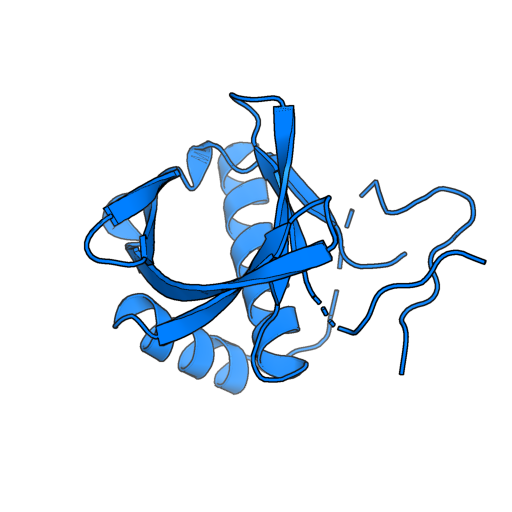2 1.00 55.63 126 ALA A CA 1
ATOM 771 C C . ALA A 1 123 ? -5.744 -0.272 -25.079 1.00 47.75 126 ALA A C 1
ATOM 772 O O . ALA A 1 123 ? -5.477 -0.223 -26.267 1.00 49.48 126 ALA A O 1
ATOM 774 N N . ILE A 1 124 ? -6.981 -0.198 -24.617 1.00 49.60 127 ILE A N 1
ATOM 775 C CA . ILE A 1 124 ? -8.120 -0.117 -25.507 1.00 48.25 127 ILE A CA 1
ATOM 776 C C . ILE A 1 124 ? -8.911 1.077 -25.087 1.00 46.93 127 ILE A C 1
ATOM 777 O O . ILE A 1 124 ? -8.964 1.396 -23.904 1.00 47.03 127 ILE A O 1
ATOM 782 N N . ALA A 1 125 ? -9.512 1.757 -26.044 1.00 42.91 128 ALA A N 1
ATOM 783 C CA . ALA A 1 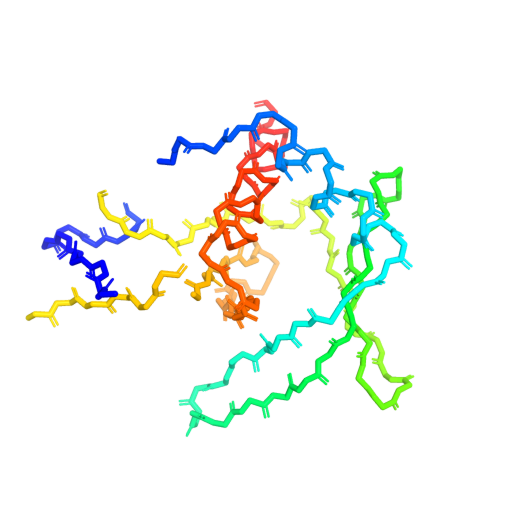125 ? -10.336 2.889 -25.728 1.00 43.02 128 ALA A CA 1
ATOM 784 C C . ALA A 1 125 ? -11.720 2.657 -26.272 1.00 49.14 128 ALA A C 1
ATOM 785 O O . ALA A 1 125 ? -11.879 2.345 -27.476 1.00 39.51 128 ALA A O 1
ATOM 787 N N . PHE A 1 126 ? -12.710 2.763 -25.365 1.00 42.47 129 PHE A N 1
ATOM 788 C CA . PHE A 1 126 ? -14.137 2.830 -25.716 1.00 42.23 129 PHE A CA 1
ATOM 789 C C . PHE A 1 126 ? -14.629 4.272 -25.558 1.00 43.95 129 PHE A C 1
ATOM 790 O O . PHE A 1 126 ? -14.272 4.950 -24.613 1.00 49.04 129 PHE A O 1
ATOM 798 N N . SER A 1 127 ? -15.448 4.711 -26.499 1.00 44.42 130 SER A N 1
ATOM 799 C CA . SER A 1 127 ? -16.126 5.980 -26.427 1.00 48.03 130 SER A CA 1
ATOM 800 C C . SER A 1 127 ? -17.639 5.745 -26.295 1.00 47.07 130 SER A C 1
ATOM 801 O O . SER A 1 127 ? -18.233 4.960 -27.050 1.00 44.23 130 SER A O 1
ATOM 804 N N . PHE A 1 128 ? -18.243 6.375 -25.292 1.00 45.60 131 PHE A N 1
ATOM 805 C CA . PHE A 1 128 ? -19.657 6.118 -24.969 1.00 42.57 131 PHE A CA 1
ATOM 806 C C . PHE A 1 128 ? -20.496 7.297 -25.358 1.00 48.10 131 PHE A C 1
ATOM 807 O O . PHE A 1 128 ? -19.966 8.389 -25.633 1.00 49.11 131 PHE A O 1
ATOM 815 N N . LYS A 1 129 ? -21.815 7.080 -25.396 1.00 50.35 132 LYS A N 1
ATOM 816 C CA . LYS A 1 129 ? -22.712 7.998 -26.085 1.00 56.24 132 LYS A CA 1
ATOM 817 C C . LYS A 1 129 ? -22.842 9.301 -25.278 1.00 57.97 132 LYS A C 1
ATOM 818 O O . LYS A 1 129 ? -23.100 10.356 -25.842 1.00 61.03 132 LYS A O 1
ATOM 824 N N . ASP A 1 130 ? -22.571 9.226 -23.973 1.00 56.76 133 ASP A N 1
ATOM 825 C CA . ASP A 1 130 ? -22.521 10.409 -23.110 1.00 58.61 133 ASP A CA 1
ATOM 826 C C . ASP A 1 130 ? -21.602 10.173 -21.897 1.00 54.43 133 ASP A C 1
ATOM 827 O O . ASP A 1 130 ? -21.119 9.060 -21.682 1.00 55.27 133 ASP A O 1
ATOM 832 N N . ILE A 1 131 ? -21.432 11.209 -21.081 1.00 51.23 134 ILE A N 1
ATOM 833 C CA . ILE A 1 131 ? -20.439 11.219 -20.012 1.00 56.40 134 ILE A CA 1
ATOM 834 C C . ILE A 1 131 ? -20.814 10.230 -18.937 1.00 59.96 134 ILE A C 1
ATOM 835 O O . ILE A 1 131 ? -19.967 9.517 -18.386 1.00 60.00 134 ILE A O 1
ATOM 840 N N . THR A 1 132 ? -22.098 10.234 -18.628 1.00 55.52 135 THR A N 1
ATOM 841 C CA . THR A 1 132 ? -22.677 9.391 -17.626 1.00 53.38 135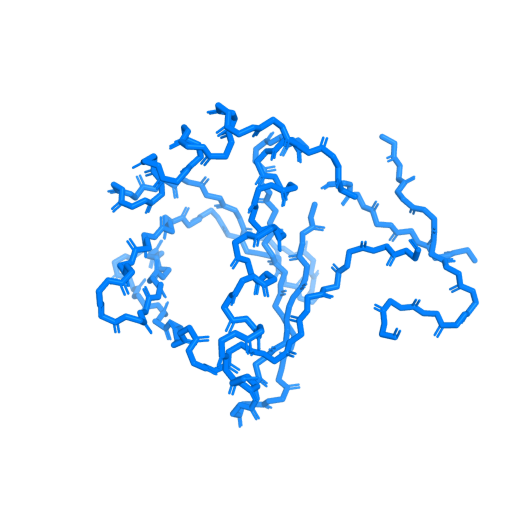 THR A CA 1
ATOM 842 C C . THR A 1 132 ? -22.377 7.929 -17.887 1.00 46.06 135 THR A C 1
ATOM 843 O O . THR A 1 132 ? -21.951 7.193 -16.984 1.00 45.09 135 THR A O 1
ATOM 847 N N . ASP A 1 133 ? -22.674 7.497 -19.102 1.00 40.68 136 ASP A N 1
ATOM 848 C CA . ASP A 1 133 ? -22.355 6.148 -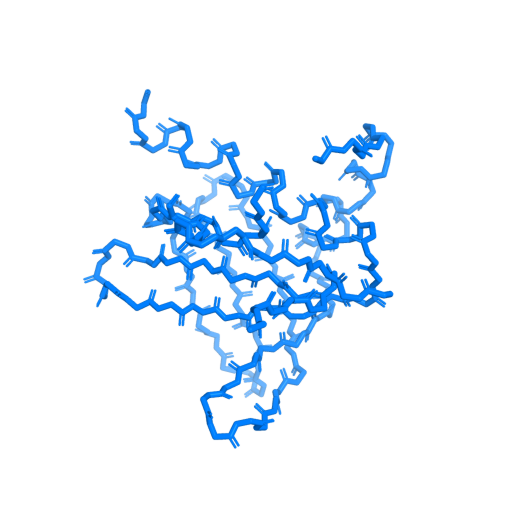19.552 1.00 44.37 136 ASP A CA 1
ATOM 849 C C . ASP A 1 133 ? -20.870 5.819 -19.419 1.00 47.53 136 ASP A C 1
ATOM 850 O O . ASP A 1 133 ? -20.501 4.718 -19.003 1.00 46.11 136 ASP A O 1
ATOM 855 N N . ALA A 1 134 ? -20.024 6.793 -19.731 1.00 50.90 137 ALA A N 1
ATOM 856 C CA . ALA A 1 134 ? -18.581 6.586 -19.692 1.00 48.59 137 ALA A CA 1
ATOM 857 C C . ALA A 1 134 ? -18.181 6.385 -18.251 1.00 49.18 137 ALA A C 1
ATOM 858 O O . ALA A 1 134 ? -17.429 5.482 -17.924 1.00 51.55 137 ALA A O 1
ATOM 860 N N . GLN A 1 135 ? -18.756 7.199 -17.380 1.00 49.89 138 GLN A N 1
ATOM 861 C CA . GLN A 1 135 ? -18.445 7.138 -15.965 1.00 52.76 138 GLN A CA 1
ATOM 862 C C . GLN A 1 135 ? -18.990 5.872 -15.310 1.00 50.34 138 GLN A C 1
ATOM 863 O O . GLN A 1 135 ? -18.374 5.347 -14.386 1.00 53.92 138 GLN A O 1
ATOM 869 N N . CYS A 1 136 ? -20.071 5.325 -15.855 1.00 49.90 139 CYS A N 1
ATOM 870 C CA . CYS A 1 136 ? -20.550 4.001 -15.444 1.00 50.18 139 CYS A CA 1
ATOM 871 C C . CYS A 1 136 ? -19.614 2.885 -15.856 1.00 48.71 139 CYS A C 1
ATOM 872 O O . CYS A 1 136 ? -19.427 1.908 -15.119 1.00 50.74 139 CYS A O 1
ATOM 875 N N . PHE A 1 137 ? -19.080 2.969 -17.067 1.00 46.70 140 PHE A N 1
ATOM 876 C CA . PHE A 1 137 ? -18.195 1.922 -17.543 1.00 40.72 140 PHE A CA 1
ATOM 877 C C . PHE A 1 137 ? -16.941 1.967 -16.687 1.00 36.94 140 PHE A C 1
ATOM 878 O O . PHE A 1 137 ? -16.454 0.935 -16.208 1.00 38.89 140 PHE A O 1
ATOM 886 N N . VAL A 1 138 ? -16.522 3.178 -16.339 1.00 36.59 141 VAL A N 1
ATO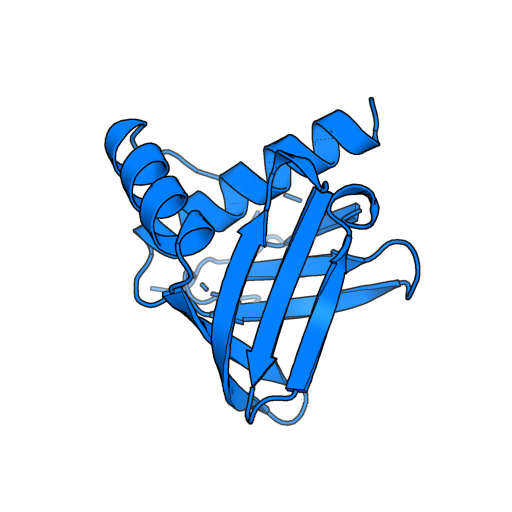M 887 C CA . VAL A 1 138 ? -15.398 3.348 -15.424 1.00 44.49 141 VAL A CA 1
ATOM 888 C C . VAL A 1 138 ? -15.645 2.624 -14.063 1.00 47.74 141 VAL A C 1
ATOM 889 O O . VAL A 1 138 ? -14.768 1.900 -13.548 1.00 51.45 141 VAL A O 1
ATOM 893 N N . SER A 1 139 ? -16.844 2.772 -13.517 1.00 52.69 142 SER A N 1
ATOM 894 C CA . SER A 1 139 ? -17.174 2.163 -12.225 1.00 53.10 142 SER A CA 1
ATOM 895 C C . SER A 1 139 ? -17.294 0.668 -12.357 1.00 45.82 142 SER A C 1
ATOM 896 O O . SER A 1 139 ? -16.863 -0.068 -11.481 1.00 52.66 142 SER A O 1
ATOM 899 N N . PHE A 1 140 ? -17.856 0.213 -13.468 1.00 42.73 143 PHE A N 1
ATOM 900 C CA . PHE A 1 140 ? -17.961 -1.213 -13.710 1.00 45.44 143 PHE A CA 1
ATOM 901 C C . PHE A 1 140 ? -16.569 -1.828 -13.803 1.00 51.09 143 PHE A C 1
ATOM 902 O O . PHE A 1 140 ? -16.304 -2.876 -13.225 1.00 63.01 143 PHE A O 1
ATOM 910 N N . LEU A 1 141 ? -15.677 -1.150 -14.514 1.00 56.43 144 LEU A N 1
ATOM 911 C CA . LEU A 1 141 ? -14.306 -1.612 -14.673 1.00 52.22 144 LEU A CA 1
ATOM 912 C C . LEU A 1 141 ? -13.596 -1.639 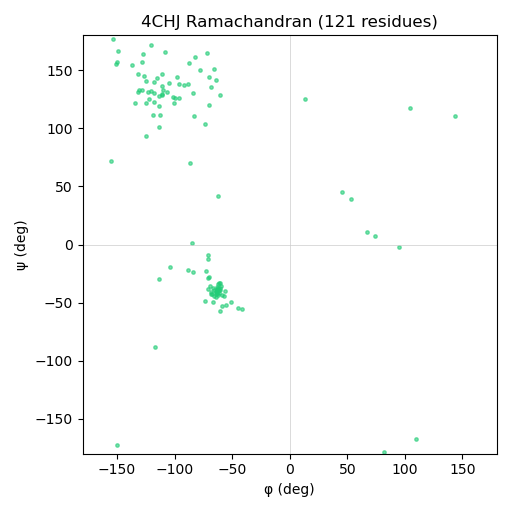-13.333 1.00 48.49 144 LEU A C 1
ATOM 913 O O . LEU A 1 141 ? -12.821 -2.543 -13.049 1.00 56.99 144 LEU A O 1
ATOM 918 N N . ASP A 1 142 ? -13.862 -0.634 -12.512 1.00 48.92 145 ASP A N 1
ATOM 919 C CA . ASP A 1 142 ? -13.221 -0.526 -11.217 1.00 56.57 145 ASP A CA 1
ATOM 920 C C . ASP A 1 142 ? -13.570 -1.716 -10.339 1.00 59.95 145 ASP A C 1
ATOM 921 O O . ASP A 1 142 ? -12.711 -2.256 -9.652 1.00 59.15 145 ASP A O 1
ATOM 926 N N . ASP A 1 143 ? -14.831 -2.128 -10.368 1.00 53.86 146 ASP A N 1
ATOM 927 C CA . ASP A 1 143 ? -15.266 -3.270 -9.580 1.00 54.50 146 ASP A CA 1
ATOM 928 C C . ASP A 1 143 ? -14.576 -4.552 -10.019 1.00 54.59 146 ASP A C 1
ATOM 929 O O . ASP A 1 143 ? -14.164 -5.356 -9.191 1.00 59.09 146 ASP A O 1
ATOM 934 N N . GLU A 1 144 ? -14.447 -4.731 -11.327 1.00 57.35 147 GLU A N 1
ATOM 935 C CA . GLU A 1 144 ? -13.842 -5.938 -11.883 1.00 58.90 147 GLU A CA 1
ATOM 936 C C . GLU A 1 144 ? -12.387 -6.021 -11.515 1.00 53.06 147 GLU A C 1
ATOM 937 O O . GLU A 1 144 ? -11.893 -7.072 -11.158 1.00 58.51 147 GLU A O 1
ATOM 943 N N . ILE A 1 145 ? -11.726 -4.879 -11.541 1.00 54.42 148 ILE A N 1
ATOM 944 C CA . ILE A 1 145 ? -10.309 -4.786 -11.218 1.00 62.81 148 ILE A CA 1
ATOM 945 C C . ILE A 1 145 ? -10.026 -5.114 -9.749 1.00 67.05 148 ILE A C 1
ATOM 946 O O . ILE A 1 145 ? -9.077 -5.824 -9.440 1.00 69.62 148 ILE A O 1
ATOM 951 N N . LYS A 1 146 ? -10.844 -4.565 -8.855 1.00 73.78 149 LYS A N 1
ATOM 952 C CA . LYS A 1 146 ? -10.755 -4.868 -7.436 1.00 74.80 149 LYS A CA 1
ATOM 953 C C . LYS A 1 146 ? -10.944 -6.360 -7.204 1.00 73.89 149 LYS A C 1
ATOM 954 O O . LYS A 1 146 ? -10.109 -7.000 -6.565 1.00 72.96 149 LYS A O 1
ATOM 960 N N . LYS A 1 147 ? -12.034 -6.906 -7.741 1.00 64.30 150 LYS A N 1
ATOM 961 C CA . LYS A 1 147 ? -12.255 -8.357 -7.755 1.00 72.91 150 LYS A CA 1
ATOM 962 C C . LYS A 1 147 ? -11.003 -9.102 -8.166 1.00 75.12 150 LYS A C 1
ATOM 963 O O . LYS A 1 147 ? -10.552 -10.007 -7.466 1.00 97.43 150 LYS A O 1
ATOM 969 N N . ASN A 1 148 ? -10.459 -8.731 -9.321 1.00 75.52 151 ASN A N 1
ATOM 970 C CA . ASN A 1 148 ? -9.357 -9.454 -9.945 1.00 73.24 151 ASN A CA 1
ATOM 971 C C . ASN A 1 148 ? -8.119 -9.458 -9.072 1.00 78.75 151 ASN A C 1
ATOM 972 O O . ASN A 1 148 ? -7.407 -10.454 -8.981 1.00 81.54 151 ASN A O 1
ATOM 977 N N . GLN A 1 149 ? -7.869 -8.326 -8.436 1.00 85.44 152 GLN A N 1
ATOM 978 C CA . GLN A 1 149 ? -6.790 -8.198 -7.480 1.00 84.74 152 GLN A CA 1
ATOM 979 C C . GLN A 1 149 ? -7.184 -8.986 -6.242 1.00 88.89 152 GLN A C 1
ATOM 980 O O . GLN A 1 149 ? -6.372 -9.221 -5.349 1.00 80.29 152 GLN A O 1
ATOM 986 N N . GLU A 1 150 ? -8.457 -9.362 -6.193 1.00 98.74 153 GLU A N 1
ATOM 987 C CA . GLU A 1 150 ? -9.037 -10.026 -5.031 1.00 92.49 153 GLU A CA 1
ATOM 988 C C . GLU A 1 150 ? -9.009 -9.102 -3.827 1.00 94.24 153 GLU A C 1
ATOM 989 O O . GLU A 1 150 ? -8.316 -8.088 -3.837 1.00 95.10 153 GLU A O 1
#

CATH classification: 2.30.29.30

B-factor: mean 64.06, std 18.54, range [33.24, 136.15]

Nearest PDB structures (foldseek):
  4chj-assembly1_A  TM=1.008E+00  e=4.947E-24  Toxoplasma gondii ME49
  4chm-assembly2_B  TM=8.714E-01  e=4.022E-08  Toxoplasma gondii ME49
  7o4l-assembly1_1  TM=7.107E-01  e=2.494E-03  Saccharomyces cerevisiae S288C
  5c5b-assembly1_A  TM=6.846E-01  e=1.498E-02  Homo sapiens
  5c5b-assembly2_C  TM=6.359E-01  e=1.675E-02  Homo sapiens

Organism: Toxoplasma gondii (strain ATCC 50861 / VEG) (NCBI:txid432359)

Solvent-accessible surface area: 7503 Å² total

Foldseek 3Di:
DWAAADPVFQCADADPVLLVVLLVDQCVWDWWWKADPVGDIDIWIWHDDVVVQWIWTDDPNDIDIDGLLQWAAKGQHPPPIDDLWIWTAGNVVRDIITIGGPDNNSSRSVVVVSVVSNVVNVD

Sequence (123 aa):
ADLEIGREGEVIQVSKEAFDNWMNRYEAGDTMEVLFPDGHRIECNLKIDRPKNFMNLTFNQKVRPIQLDDIAAVLYGSKMLRNPVVGFRLASSGRAIAFSFKDITDAQCFVSFLDDEIKKNQE

InterPro domains:
  IPR011993 PH-like domain superfamily [G3DSA:2.30.29.30] (5-164)
  IPR041296 ISP3, C-terminal [PF18045] (38-146)

Secondary structure (DSSP, 8-state):
--EEE-TT-------HHHHHHHHHHHHH-EEEEEE-TTS-EEEEEEEEETTTTEEEEEETTEEEEEETTTEEEEE----EEE---EEEEETTT--EEEEE-SSHHHHHHHHHHHHHHHHHHH-